Protein AF-A0A0U2Z3X2-F1 (afdb_monomer)

Mean predicted aligned error: 4.8 Å

Foldseek 3Di:
DDKDKWKWKWKDAPNDIDIDTDPDLVVLVVLLVVLCVVQVVFWDPDDDPPDPSNQKMKIKIKIWIQDPVRDIDIDMDITIGTPVCVVVSVVVSVVVSVVD

Structure (mmCIF, N/CA/C/O backbone):
data_AF-A0A0U2Z3X2-F1
#
_entry.id   AF-A0A0U2Z3X2-F1
#
loop_
_atom_site.group_PDB
_atom_site.id
_atom_site.type_symbol
_atom_site.label_atom_id
_atom_site.label_alt_id
_atom_site.label_comp_id
_atom_site.label_asym_id
_atom_site.label_entity_id
_atom_site.label_seq_id
_atom_site.pdbx_PDB_ins_code
_atom_site.Cartn_x
_atom_site.Cartn_y
_atom_site.Cartn_z
_atom_site.occupancy
_atom_site.B_iso_or_equiv
_atom_site.auth_seq_id
_atom_site.auth_comp_id
_atom_site.auth_asym_id
_atom_site.auth_atom_id
_atom_site.pdbx_PDB_model_num
ATOM 1 N N . MET A 1 1 ? -3.340 5.635 29.343 1.00 56.41 1 MET A N 1
ATOM 2 C CA . MET A 1 1 ? -3.380 6.186 27.968 1.00 56.41 1 MET A CA 1
ATOM 3 C C . MET A 1 1 ? -4.129 5.150 27.154 1.00 56.41 1 MET A C 1
ATOM 5 O O . MET A 1 1 ? -3.922 3.990 27.444 1.00 56.41 1 MET A O 1
ATOM 9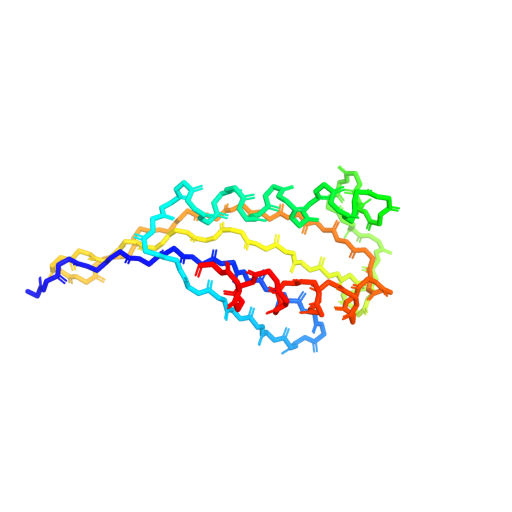 N N . ALA A 1 2 ? -5.062 5.505 26.270 1.00 62.56 2 ALA A N 1
ATOM 10 C CA . ALA A 1 2 ? -5.795 4.468 25.535 1.00 62.56 2 ALA A CA 1
ATOM 11 C C . ALA A 1 2 ? -4.857 3.757 24.546 1.00 62.56 2 ALA A C 1
ATOM 13 O O . ALA A 1 2 ? -4.077 4.441 23.881 1.00 62.56 2 ALA A O 1
ATOM 14 N N . GLU A 1 3 ? -4.963 2.431 24.440 1.00 75.94 3 GLU A N 1
ATOM 15 C CA . GLU A 1 3 ? -4.305 1.656 23.385 1.00 75.94 3 GLU A CA 1
ATOM 16 C C . GLU A 1 3 ? -4.687 2.232 22.015 1.00 75.94 3 GLU A C 1
ATOM 18 O O . GLU A 1 3 ? -5.868 2.470 21.728 1.00 75.94 3 GLU A O 1
ATOM 23 N N . LYS A 1 4 ? -3.688 2.487 21.166 1.00 83.94 4 LYS A N 1
ATOM 24 C CA . LYS A 1 4 ? -3.909 2.989 19.806 1.00 83.94 4 LYS A CA 1
ATOM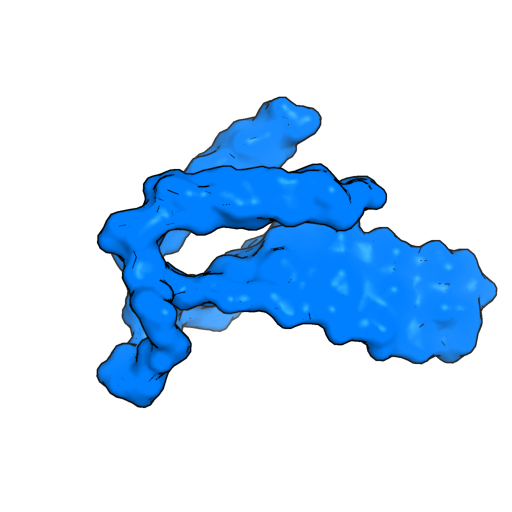 25 C C . LYS A 1 4 ? -3.448 1.944 18.808 1.00 83.94 4 LYS A C 1
ATOM 27 O O . LYS A 1 4 ? -2.284 1.555 18.804 1.00 83.94 4 LYS A O 1
ATOM 32 N N . GLN A 1 5 ? -4.349 1.554 17.915 1.00 88.44 5 GLN A N 1
ATOM 33 C CA . GLN A 1 5 ? -4.024 0.703 16.780 1.00 88.44 5 GLN A CA 1
ATOM 34 C C . GLN A 1 5 ? -4.220 1.476 15.478 1.00 88.44 5 GLN A C 1
ATOM 36 O O . GLN A 1 5 ? -5.255 2.109 15.277 1.00 88.44 5 GLN A O 1
ATOM 41 N N . VAL A 1 6 ? -3.202 1.460 14.620 1.00 91.88 6 VAL A N 1
ATOM 42 C CA . VAL A 1 6 ? -3.205 2.126 13.315 1.00 91.88 6 VAL A CA 1
ATOM 43 C C . VAL A 1 6 ? -2.858 1.102 12.249 1.00 91.88 6 VAL A C 1
ATOM 45 O O . VAL A 1 6 ? -1.820 0.446 12.323 1.00 91.88 6 VAL A O 1
ATOM 48 N N . TYR A 1 7 ? -3.719 0.992 11.244 1.00 95.44 7 TYR A N 1
ATOM 49 C CA . TYR A 1 7 ? -3.458 0.214 10.042 1.00 95.44 7 TYR A CA 1
ATOM 50 C C . TYR A 1 7 ? -3.312 1.178 8.879 1.00 95.44 7 TYR A C 1
ATOM 52 O O . TYR A 1 7 ? -4.222 1.965 8.628 1.00 95.44 7 TYR A O 1
ATOM 60 N N . SER A 1 8 ? -2.200 1.128 8.159 1.00 96.25 8 SER A N 1
ATOM 61 C CA . SER A 1 8 ? -1.962 2.018 7.027 1.00 96.25 8 SER A CA 1
ATOM 62 C C . SER A 1 8 ? -1.449 1.281 5.799 1.00 96.25 8 SER A C 1
ATOM 64 O O . SER A 1 8 ? -0.824 0.218 5.875 1.00 96.25 8 SER A O 1
ATOM 66 N N . ILE A 1 9 ? -1.754 1.870 4.648 1.00 96.88 9 ILE A N 1
ATOM 67 C CA . ILE A 1 9 ? -1.024 1.652 3.403 1.00 96.88 9 ILE A CA 1
ATOM 68 C C . ILE A 1 9 ? -0.136 2.861 3.194 1.00 96.88 9 ILE A C 1
ATOM 70 O O . ILE A 1 9 ? -0.583 3.989 3.396 1.00 96.88 9 ILE A O 1
ATOM 74 N N . GLU A 1 10 ? 1.100 2.624 2.788 1.00 96.31 10 GLU A N 1
ATOM 75 C CA . GLU A 1 10 ? 2.103 3.663 2.615 1.00 96.31 10 GLU A CA 1
ATOM 76 C C . GLU A 1 10 ? 2.769 3.495 1.257 1.00 96.31 10 GLU A C 1
ATOM 78 O O . GLU A 1 10 ? 3.044 2.377 0.820 1.00 96.31 10 GLU A O 1
ATOM 83 N N . VAL A 1 11 ? 3.005 4.614 0.584 1.00 95.12 11 VAL A N 1
ATOM 84 C CA . VAL A 1 11 ? 3.739 4.665 -0.674 1.00 95.12 11 VAL A CA 1
ATOM 85 C C . VAL A 1 11 ? 4.950 5.566 -0.483 1.00 95.12 11 VAL A C 1
ATOM 87 O O . VAL A 1 11 ? 4.796 6.750 -0.179 1.00 95.12 11 VAL A O 1
ATOM 90 N N . LEU A 1 12 ? 6.145 5.011 -0.688 1.00 92.38 12 LEU A N 1
ATOM 91 C CA . LEU A 1 12 ? 7.416 5.725 -0.591 1.00 92.38 12 LEU A CA 1
ATOM 92 C C . LEU A 1 12 ? 8.130 5.720 -1.946 1.00 92.38 12 LEU A C 1
ATOM 94 O O . LEU A 1 12 ? 8.329 4.674 -2.560 1.00 92.38 12 LEU A O 1
ATOM 98 N N . CYS A 1 13 ? 8.525 6.902 -2.414 1.00 88.38 13 CYS A N 1
ATOM 99 C CA . CYS A 1 13 ? 9.251 7.068 -3.672 1.00 88.38 13 CYS A CA 1
ATOM 100 C C . CYS A 1 13 ? 10.009 8.398 -3.697 1.00 88.38 13 CYS A C 1
ATOM 102 O O . CYS A 1 13 ? 9.396 9.456 -3.546 1.00 88.38 13 CYS A O 1
ATOM 104 N N . ARG A 1 14 ? 11.322 8.394 -3.977 1.00 85.50 14 ARG A N 1
ATOM 105 C CA . ARG A 1 14 ? 12.143 9.624 -4.109 1.00 85.50 14 ARG A CA 1
ATOM 106 C C . ARG A 1 14 ? 11.977 10.608 -2.933 1.00 85.50 14 ARG A C 1
ATOM 108 O O . ARG A 1 14 ? 11.892 11.819 -3.137 1.00 85.50 14 ARG A O 1
ATOM 115 N N . GLY A 1 15 ? 11.846 10.095 -1.708 1.00 81.62 15 GLY A N 1
ATOM 116 C CA . GLY A 1 15 ? 11.589 10.902 -0.506 1.00 81.62 15 GLY A CA 1
ATOM 117 C C . GLY A 1 15 ? 10.176 11.497 -0.403 1.00 81.62 15 GLY A C 1
ATOM 118 O O . GLY A 1 15 ? 9.886 12.194 0.566 1.00 81.62 15 GLY A O 1
ATOM 119 N N . LYS A 1 16 ? 9.287 11.230 -1.368 1.00 85.50 16 LYS A N 1
ATOM 120 C CA . LYS A 1 16 ? 7.848 11.471 -1.230 1.00 85.50 16 LYS A CA 1
ATOM 121 C C . LYS A 1 16 ? 7.218 10.301 -0.497 1.00 85.50 16 LYS A C 1
ATOM 123 O O . LYS A 1 16 ? 7.500 9.149 -0.821 1.00 85.50 16 LYS A O 1
ATOM 128 N N . TYR A 1 17 ? 6.354 10.632 0.446 1.00 90.75 17 TYR A N 1
ATOM 129 C CA . TYR A 1 17 ? 5.637 9.689 1.281 1.00 90.75 17 TYR A CA 1
ATOM 130 C C . TYR A 1 17 ? 4.159 10.061 1.271 1.00 90.75 17 TYR A C 1
ATOM 132 O O . TYR A 1 17 ? 3.816 11.217 1.515 1.00 90.75 17 TYR A O 1
ATOM 140 N N . GLU A 1 18 ? 3.309 9.083 0.989 1.00 94.38 18 GLU A N 1
ATOM 141 C CA . GLU A 1 18 ? 1.856 9.199 1.075 1.00 94.38 18 GLU A CA 1
ATOM 142 C C . GLU A 1 18 ? 1.326 8.034 1.911 1.00 94.38 18 GLU A C 1
ATOM 144 O O . GLU A 1 18 ? 1.824 6.911 1.790 1.00 94.38 18 GLU A O 1
ATOM 149 N N . SER A 1 19 ? 0.318 8.285 2.747 1.00 95.25 19 SER A N 1
ATOM 150 C CA . SER A 1 19 ? -0.280 7.251 3.589 1.00 95.25 19 SER A CA 1
ATOM 151 C C . SER A 1 19 ? -1.799 7.351 3.664 1.00 95.25 19 SER A C 1
ATOM 153 O O . SER A 1 19 ? -2.392 8.427 3.579 1.00 95.25 19 SER A O 1
ATOM 155 N N . TRP A 1 20 ? -2.431 6.191 3.829 1.00 96.69 20 TRP A N 1
ATOM 156 C CA . TRP A 1 20 ? -3.876 6.042 3.973 1.00 96.69 20 TRP A CA 1
ATOM 157 C C . TRP A 1 20 ? -4.165 5.125 5.153 1.00 96.69 20 TRP A C 1
ATOM 159 O O . TRP A 1 20 ? -3.635 4.016 5.207 1.00 96.69 20 TRP A O 1
ATOM 169 N N . GLU A 1 21 ? -4.999 5.580 6.085 1.00 95.81 21 GLU A N 1
ATOM 170 C CA . GLU A 1 21 ? -5.329 4.848 7.309 1.00 95.81 21 GLU A CA 1
ATOM 171 C C . GLU A 1 21 ? -6.609 4.014 7.154 1.00 95.81 21 GLU A C 1
ATOM 173 O O . GLU A 1 21 ? -7.534 4.341 6.414 1.00 95.81 21 GLU A O 1
ATOM 178 N N . PHE A 1 22 ? -6.679 2.902 7.871 1.00 94.50 22 PHE A N 1
ATOM 179 C CA . PHE A 1 22 ? -7.776 1.948 7.835 1.00 94.50 22 PHE A CA 1
ATOM 180 C C . PHE A 1 22 ? -8.202 1.622 9.265 1.00 94.50 22 PHE A C 1
ATOM 182 O O . PHE A 1 22 ? -7.369 1.483 10.156 1.00 94.50 22 PHE A O 1
ATOM 189 N N . GLU A 1 23 ? -9.507 1.445 9.477 1.00 92.00 23 GLU A N 1
ATOM 190 C CA . GLU A 1 23 ? -10.051 1.073 10.790 1.00 92.00 23 GLU A CA 1
ATOM 191 C C . GLU A 1 23 ? -9.748 -0.385 11.164 1.00 92.00 23 GLU A C 1
ATOM 193 O O . GLU A 1 23 ? -9.699 -0.727 12.343 1.00 92.00 23 GLU A O 1
ATOM 198 N N . LYS A 1 24 ? -9.567 -1.259 10.164 1.00 92.50 24 LYS A N 1
ATOM 199 C CA . LYS A 1 24 ? -9.372 -2.702 10.345 1.00 92.50 24 LYS A CA 1
ATOM 200 C C . LYS A 1 24 ? -8.211 -3.222 9.511 1.00 92.50 24 LYS A C 1
ATOM 202 O O . LYS A 1 24 ? -8.065 -2.850 8.344 1.00 92.50 24 LYS A O 1
ATOM 207 N N . GLU A 1 25 ? -7.481 -4.176 10.080 1.00 93.69 25 GLU A N 1
ATOM 208 C CA . GLU A 1 25 ? -6.382 -4.875 9.410 1.00 93.69 25 GLU A CA 1
ATOM 209 C C . GLU A 1 25 ? -6.829 -5.556 8.112 1.00 93.69 25 GLU A C 1
ATOM 211 O O . GLU A 1 25 ? -6.223 -5.346 7.067 1.00 93.69 25 GLU A O 1
ATOM 216 N N . ASP A 1 26 ? -7.954 -6.276 8.144 1.00 94.44 26 ASP A N 1
ATOM 217 C CA . ASP A 1 26 ? -8.496 -6.974 6.972 1.00 94.44 26 ASP A CA 1
ATOM 218 C C . ASP A 1 26 ? -8.843 -6.024 5.815 1.00 94.44 26 ASP A C 1
ATOM 220 O O . ASP A 1 26 ? -8.745 -6.392 4.643 1.00 94.44 26 ASP A O 1
ATOM 224 N N . GLU A 1 27 ? -9.285 -4.801 6.121 1.00 94.81 27 GLU A N 1
ATOM 225 C CA . GLU A 1 27 ? -9.591 -3.798 5.098 1.00 94.81 27 GLU A CA 1
ATOM 226 C C . GLU A 1 27 ? -8.308 -3.259 4.469 1.00 94.81 27 GLU A C 1
ATOM 228 O O . GLU A 1 27 ? -8.231 -3.162 3.243 1.00 94.81 27 GLU A O 1
ATOM 233 N N . ARG A 1 28 ? -7.296 -2.970 5.298 1.00 96.00 28 ARG A N 1
ATOM 234 C CA . ARG A 1 28 ? -5.944 -2.597 4.863 1.00 96.00 28 ARG A CA 1
ATOM 235 C C . ARG A 1 28 ? -5.352 -3.690 3.983 1.00 96.00 28 ARG A C 1
ATOM 237 O O . ARG A 1 28 ? -4.874 -3.400 2.893 1.00 96.00 28 ARG A O 1
ATOM 244 N N . ASP A 1 29 ? -5.438 -4.946 4.407 1.00 96.19 29 ASP A N 1
ATOM 245 C CA . ASP A 1 29 ? -4.878 -6.087 3.685 1.00 96.19 29 ASP A CA 1
ATOM 246 C C . ASP A 1 29 ? -5.565 -6.325 2.346 1.00 96.19 29 ASP A C 1
ATOM 248 O O . ASP A 1 29 ? -4.893 -6.456 1.327 1.00 96.19 29 ASP A O 1
ATOM 252 N N . ARG A 1 30 ? -6.901 -6.311 2.296 1.00 96.12 30 ARG A N 1
ATOM 253 C CA . ARG A 1 30 ? -7.625 -6.430 1.019 1.00 96.12 30 ARG A CA 1
ATOM 254 C C . ARG A 1 30 ? -7.289 -5.288 0.069 1.00 96.12 30 ARG A C 1
ATOM 256 O O . ARG A 1 30 ? -7.197 -5.506 -1.140 1.00 96.12 30 ARG A O 1
ATOM 263 N N . PHE A 1 31 ? -7.117 -4.083 0.604 1.00 96.44 31 PHE A N 1
ATOM 264 C CA . PHE A 1 31 ? -6.721 -2.928 -0.185 1.00 96.44 31 PHE A CA 1
ATOM 265 C C . PHE A 1 31 ? -5.295 -3.086 -0.724 1.00 96.44 31 PHE A C 1
ATOM 267 O O . PHE A 1 31 ? -5.083 -2.912 -1.921 1.00 96.44 31 PHE A O 1
ATOM 274 N N . TYR A 1 32 ? -4.347 -3.496 0.121 1.00 96.81 32 TYR A N 1
ATOM 275 C CA . TYR A 1 32 ? -2.970 -3.801 -0.267 1.00 96.81 32 TYR A CA 1
ATOM 276 C C . TYR A 1 32 ? -2.910 -4.814 -1.413 1.00 96.81 32 TYR A C 1
ATOM 278 O O . TYR A 1 32 ? -2.340 -4.532 -2.465 1.00 96.81 32 TYR A O 1
ATOM 286 N N . GLU A 1 33 ? -3.579 -5.960 -1.251 1.00 96.69 33 GLU A N 1
ATOM 287 C CA . GLU A 1 33 ? -3.610 -7.022 -2.263 1.00 96.69 33 GLU A CA 1
ATOM 288 C C . GLU A 1 33 ? -4.276 -6.558 -3.566 1.00 96.69 33 GLU A C 1
ATOM 290 O O . GLU A 1 33 ? -3.869 -6.955 -4.658 1.00 96.69 33 GLU A O 1
ATOM 295 N N . SER A 1 34 ? -5.287 -5.688 -3.478 1.00 96.50 34 SER A N 1
ATOM 296 C CA . SER A 1 34 ? -5.929 -5.074 -4.645 1.00 96.50 34 SER A CA 1
ATOM 297 C C . SER A 1 34 ? -4.957 -4.193 -5.434 1.00 96.50 34 SER A C 1
ATOM 299 O O . SER A 1 34 ? -4.892 -4.306 -6.660 1.00 96.50 34 SER A O 1
ATOM 301 N N . VAL A 1 35 ? -4.174 -3.351 -4.749 1.00 96.31 35 VAL A N 1
ATOM 302 C CA . VAL A 1 35 ? -3.140 -2.521 -5.386 1.00 96.31 35 VAL A CA 1
ATOM 303 C C . VAL A 1 35 ? -2.057 -3.416 -5.986 1.00 96.31 35 VAL A C 1
ATOM 305 O O . VAL A 1 35 ? -1.786 -3.315 -7.181 1.00 96.3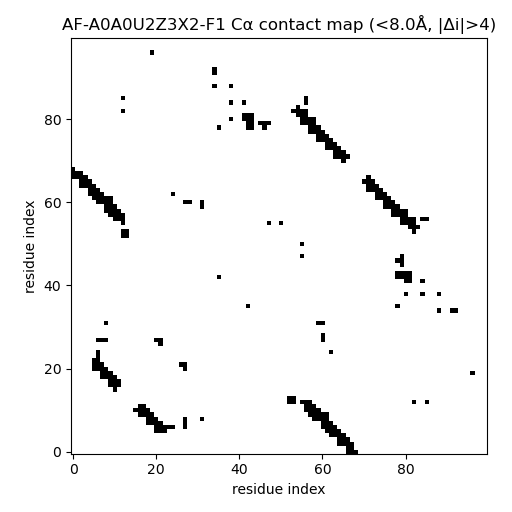1 35 VAL A O 1
ATOM 308 N N . LYS A 1 36 ? -1.516 -4.365 -5.215 1.00 95.31 36 LYS A N 1
ATOM 309 C CA . LYS A 1 36 ? -0.496 -5.311 -5.689 1.00 95.31 36 LYS A CA 1
ATOM 310 C C . LYS A 1 36 ? -0.940 -6.051 -6.948 1.00 95.31 36 LYS A C 1
ATOM 312 O O . LYS A 1 36 ? -0.230 -6.065 -7.946 1.00 95.31 36 LYS A O 1
ATOM 317 N N . LYS A 1 37 ? -2.152 -6.610 -6.940 1.00 96.06 37 LYS A N 1
ATOM 318 C CA . LYS A 1 37 ? -2.713 -7.326 -8.092 1.00 96.06 37 LYS A CA 1
ATOM 319 C C . LYS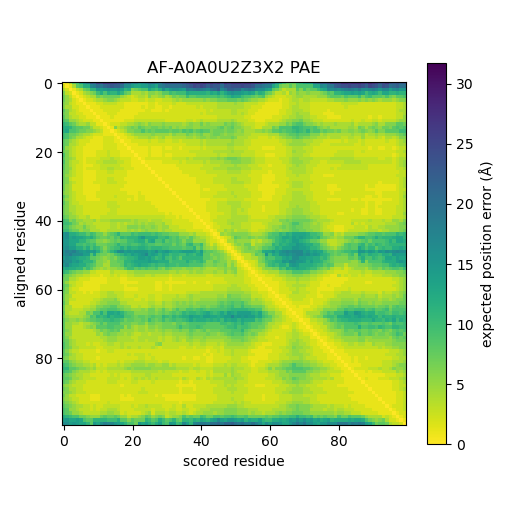 A 1 37 ? -2.905 -6.418 -9.306 1.00 96.06 37 LYS A C 1
ATOM 321 O O . LYS A 1 37 ? -2.736 -6.874 -10.433 1.00 96.06 37 LYS A O 1
ATOM 326 N N . LYS A 1 38 ? -3.285 -5.154 -9.097 1.00 96.31 38 LYS A N 1
ATOM 327 C CA . LYS A 1 38 ? -3.490 -4.185 -10.180 1.00 96.31 38 LYS A CA 1
ATOM 328 C C . LYS A 1 38 ? -2.181 -3.811 -10.883 1.00 96.31 38 LYS A C 1
ATOM 330 O O . LYS A 1 38 ? -2.219 -3.571 -12.087 1.00 96.31 38 LYS A O 1
ATOM 335 N N . PHE A 1 39 ? -1.071 -3.782 -10.148 1.00 95.75 39 PHE A N 1
ATOM 336 C CA . PHE A 1 39 ? 0.253 -3.378 -10.633 1.00 95.75 39 PHE A CA 1
ATOM 337 C C . PHE A 1 39 ? 1.250 -4.543 -10.708 1.00 95.75 39 PHE A C 1
ATOM 339 O O . PHE A 1 39 ? 2.454 -4.315 -10.728 1.00 95.75 39 PHE A O 1
ATOM 346 N N . ALA A 1 40 ? 0.764 -5.787 -10.771 1.00 93.81 40 ALA A N 1
ATOM 347 C CA . ALA A 1 40 ? 1.611 -6.981 -10.779 1.00 93.81 40 ALA A CA 1
ATOM 348 C C . ALA A 1 40 ? 2.614 -6.994 -11.947 1.00 93.81 40 ALA A C 1
ATOM 350 O O . ALA A 1 40 ? 3.750 -7.408 -11.761 1.00 93.81 40 ALA A O 1
ATOM 351 N N . ASP A 1 41 ? 2.227 -6.460 -13.111 1.00 93.62 41 ASP A N 1
ATOM 352 C CA . ASP A 1 41 ? 3.097 -6.354 -14.294 1.00 93.62 41 ASP A CA 1
ATOM 353 C C . ASP A 1 41 ? 4.250 -5.344 -14.120 1.00 93.62 41 ASP A C 1
ATOM 355 O O . ASP A 1 41 ? 5.141 -5.263 -14.961 1.00 93.62 41 ASP A O 1
ATOM 359 N N . HIS A 1 42 ? 4.226 -4.560 -13.039 1.00 91.00 42 HIS A N 1
ATOM 360 C CA . HIS A 1 42 ? 5.238 -3.567 -12.690 1.00 91.00 42 HIS A CA 1
ATOM 361 C C . HIS A 1 42 ? 5.953 -3.886 -11.368 1.00 91.00 42 HIS A C 1
ATOM 363 O O . HIS A 1 42 ? 6.723 -3.054 -10.880 1.00 91.00 42 HIS A O 1
ATOM 369 N N . ALA A 1 43 ? 5.663 -5.036 -10.757 1.00 92.62 43 ALA A N 1
ATOM 370 C CA . ALA A 1 43 ? 6.292 -5.463 -9.518 1.00 92.62 43 ALA A CA 1
ATOM 371 C C . ALA A 1 43 ? 7.679 -6.050 -9.801 1.00 92.62 43 ALA A C 1
ATOM 373 O O . ALA A 1 43 ? 7.861 -6.792 -10.767 1.00 92.62 43 ALA A O 1
ATOM 374 N N . PHE A 1 44 ? 8.643 -5.756 -8.935 1.00 88.94 44 PHE A N 1
ATOM 375 C CA . PHE A 1 44 ? 9.887 -6.514 -8.900 1.00 88.94 44 PHE A CA 1
ATOM 376 C C . PHE A 1 44 ? 9.631 -7.866 -8.221 1.00 88.94 44 PHE A C 1
ATOM 378 O O . PHE A 1 44 ? 8.891 -7.941 -7.238 1.00 88.94 44 PHE A O 1
ATOM 385 N N . GLU A 1 45 ? 10.232 -8.939 -8.739 1.00 83.00 45 GLU A N 1
ATOM 386 C CA . GLU A 1 45 ? 10.100 -10.280 -8.145 1.00 83.00 45 GLU A CA 1
ATOM 387 C C . GLU A 1 45 ? 10.825 -10.391 -6.793 1.00 83.00 45 GLU A C 1
ATOM 389 O O . GLU A 1 45 ? 10.410 -11.160 -5.927 1.00 83.00 45 GLU A O 1
ATOM 394 N N . GLU A 1 46 ? 11.879 -9.595 -6.604 1.00 81.38 46 GLU A N 1
ATOM 395 C CA . GLU A 1 46 ? 12.699 -9.522 -5.395 1.00 81.38 46 GLU A CA 1
ATOM 396 C C . GLU A 1 46 ? 13.031 -8.058 -5.069 1.00 81.38 46 GLU A C 1
ATOM 398 O O . GLU A 1 46 ? 12.766 -7.153 -5.864 1.00 81.38 46 GLU A O 1
ATOM 403 N N . GLU A 1 47 ? 13.607 -7.809 -3.891 1.00 83.00 47 GLU A N 1
ATOM 404 C CA . GLU A 1 47 ? 14.116 -6.480 -3.548 1.00 83.00 47 GLU A CA 1
ATOM 405 C C . GLU A 1 47 ? 15.198 -6.047 -4.550 1.00 83.00 47 GLU A C 1
ATOM 407 O O . GLU A 1 47 ? 16.197 -6.754 -4.711 1.00 83.00 47 GLU A O 1
ATOM 412 N N . PRO A 1 48 ? 15.021 -4.911 -5.244 1.00 80.12 48 PRO A N 1
ATOM 413 C CA . PRO A 1 48 ? 15.976 -4.476 -6.249 1.00 80.12 48 PRO A CA 1
ATOM 414 C C . PRO A 1 48 ? 17.264 -3.974 -5.582 1.00 80.12 48 PRO A C 1
ATOM 416 O O . PRO A 1 48 ? 17.271 -2.930 -4.938 1.00 80.12 48 PRO A O 1
ATOM 419 N N . THR A 1 49 ? 18.372 -4.699 -5.761 1.00 80.19 49 THR A N 1
ATOM 420 C CA . THR A 1 49 ? 19.687 -4.340 -5.190 1.00 80.19 49 THR A CA 1
ATOM 421 C C . THR A 1 49 ? 20.545 -3.460 -6.101 1.00 80.19 49 THR A C 1
ATOM 423 O O . THR A 1 49 ? 21.459 -2.797 -5.619 1.00 80.19 49 THR A O 1
ATOM 426 N N . ASP A 1 50 ? 20.263 -3.461 -7.408 1.00 77.56 50 ASP A N 1
ATOM 427 C CA . ASP A 1 50 ? 21.061 -2.793 -8.452 1.00 77.56 50 ASP A CA 1
ATOM 428 C C . ASP A 1 50 ? 20.289 -1.679 -9.189 1.00 77.56 50 ASP A C 1
ATOM 430 O O . ASP A 1 50 ? 20.693 -1.237 -10.266 1.00 77.56 50 ASP A O 1
ATOM 434 N N . VAL A 1 51 ? 19.159 -1.234 -8.636 1.00 74.94 51 VAL A N 1
ATOM 435 C CA . VAL A 1 51 ? 18.331 -0.156 -9.196 1.00 74.94 51 VAL A CA 1
ATOM 436 C C . VAL A 1 51 ? 18.487 1.075 -8.312 1.00 74.94 51 VAL A C 1
ATOM 438 O O . VAL A 1 51 ? 18.508 0.953 -7.090 1.00 74.94 51 VAL A O 1
ATOM 441 N N . GLU A 1 52 ? 18.611 2.265 -8.903 1.00 75.69 52 GLU A N 1
ATOM 442 C CA . GLU A 1 52 ? 18.684 3.482 -8.096 1.00 75.69 52 GLU A CA 1
ATOM 443 C C . GLU A 1 52 ? 17.391 3.660 -7.286 1.00 75.69 52 GLU A C 1
ATOM 445 O O . GLU A 1 52 ? 16.296 3.479 -7.814 1.00 75.69 52 GLU A O 1
ATOM 450 N N . ASP A 1 53 ? 17.491 4.138 -6.040 1.00 73.38 53 ASP A N 1
ATOM 451 C CA . ASP A 1 53 ? 16.329 4.476 -5.195 1.00 73.38 53 ASP A CA 1
ATOM 452 C C . ASP A 1 53 ? 15.346 5.446 -5.881 1.00 73.38 53 ASP A C 1
ATOM 454 O O . ASP A 1 53 ? 14.183 5.584 -5.491 1.00 73.38 53 ASP A O 1
ATOM 458 N N . THR A 1 54 ? 15.812 6.164 -6.909 1.00 77.38 54 THR A N 1
ATOM 459 C CA . THR A 1 54 ? 14.966 7.046 -7.710 1.00 77.38 54 THR A CA 1
ATOM 460 C C . THR A 1 54 ? 14.095 6.303 -8.725 1.00 77.38 54 THR A C 1
ATOM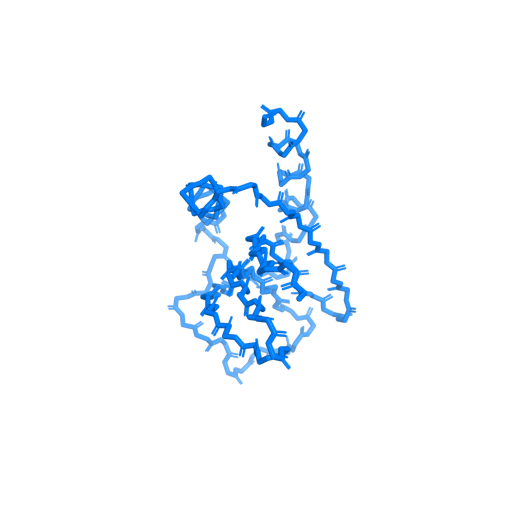 462 O O . THR A 1 54 ? 13.126 6.871 -9.222 1.00 77.38 54 THR A O 1
ATOM 465 N N . GLU A 1 55 ? 14.376 5.047 -9.030 1.00 84.44 55 GLU A N 1
ATOM 466 C CA . GLU A 1 55 ? 13.670 4.254 -10.040 1.00 84.44 55 GLU A CA 1
ATOM 467 C C . GLU A 1 55 ? 12.739 3.198 -9.427 1.00 84.44 55 GLU A C 1
ATOM 469 O O . GLU A 1 55 ? 12.032 2.491 -10.152 1.00 84.44 55 GLU A O 1
ATOM 474 N N . ILE A 1 56 ? 12.664 3.151 -8.095 1.00 89.44 56 ILE A N 1
ATOM 475 C CA . ILE A 1 56 ? 11.822 2.220 -7.346 1.00 89.44 56 ILE A CA 1
ATOM 476 C C . ILE A 1 56 ? 10.724 2.942 -6.564 1.00 89.44 56 ILE A C 1
ATOM 478 O O . ILE A 1 56 ? 10.826 4.107 -6.170 1.00 89.44 56 ILE A O 1
ATOM 482 N N . LEU A 1 57 ? 9.646 2.205 -6.349 1.00 93.12 57 LEU A N 1
ATOM 483 C CA . LEU A 1 57 ? 8.464 2.586 -5.602 1.00 93.12 57 LEU A CA 1
ATOM 484 C C . LEU A 1 57 ? 8.209 1.502 -4.558 1.00 93.12 57 LEU A C 1
ATOM 486 O O . LEU A 1 57 ? 8.044 0.337 -4.914 1.00 93.12 57 LEU A O 1
ATOM 490 N N . GLN A 1 58 ? 8.156 1.875 -3.284 1.00 94.75 58 GLN A N 1
ATOM 491 C CA . GLN A 1 58 ? 7.788 0.956 -2.213 1.00 94.75 58 GLN A CA 1
ATOM 492 C C . GLN A 1 58 ? 6.307 1.125 -1.887 1.00 94.75 58 GLN A C 1
ATOM 494 O O . GLN A 1 58 ? 5.855 2.241 -1.618 1.00 94.75 58 GLN A O 1
ATOM 499 N N . LEU A 1 59 ? 5.565 0.021 -1.880 1.00 96.50 59 LEU A N 1
ATOM 500 C CA . LEU A 1 59 ? 4.209 -0.045 -1.346 1.00 96.50 59 LEU A CA 1
ATOM 501 C C . LEU A 1 59 ? 4.227 -0.908 -0.088 1.00 96.50 59 LEU A C 1
ATOM 503 O O . LEU A 1 59 ? 4.534 -2.101 -0.152 1.00 96.50 59 LEU A O 1
ATOM 507 N N . SER A 1 60 ? 3.823 -0.330 1.036 1.00 96.31 60 SER A N 1
ATOM 508 C CA . SER A 1 60 ? 3.868 -0.981 2.341 1.00 96.31 60 SER A CA 1
ATOM 509 C C . SER A 1 60 ? 2.479 -1.104 2.956 1.00 96.31 60 SER A C 1
ATOM 511 O O . SER A 1 60 ? 1.645 -0.209 2.841 1.00 96.31 60 SER A O 1
ATOM 513 N N . ALA A 1 61 ? 2.246 -2.216 3.643 1.00 97.06 61 ALA A N 1
ATOM 514 C CA . ALA A 1 61 ? 1.137 -2.426 4.558 1.00 97.06 61 ALA A CA 1
ATOM 515 C C . ALA A 1 61 ? 1.699 -2.446 5.981 1.00 97.06 61 A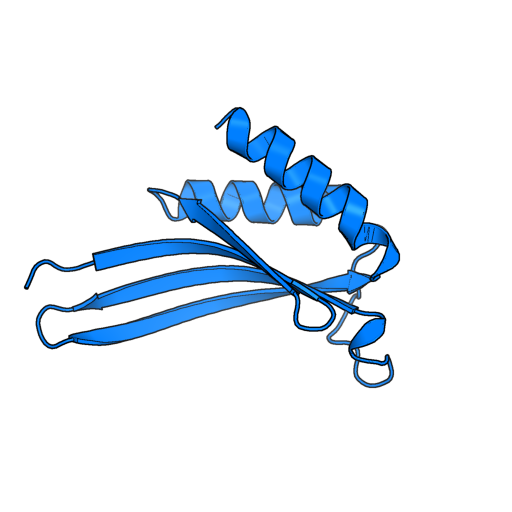LA A C 1
ATOM 517 O O . ALA A 1 61 ? 2.466 -3.341 6.340 1.00 97.06 61 ALA A O 1
ATOM 518 N N . ASN A 1 62 ? 1.319 -1.449 6.778 1.00 95.06 62 ASN A N 1
ATOM 519 C CA . ASN A 1 62 ? 1.846 -1.205 8.115 1.00 95.06 62 ASN A CA 1
ATOM 520 C C . ASN A 1 62 ? 0.746 -1.373 9.178 1.00 95.06 62 ASN A C 1
ATOM 522 O O . ASN A 1 62 ? -0.388 -0.932 8.986 1.00 95.06 62 ASN A O 1
ATOM 526 N N . SER A 1 63 ? 1.065 -2.077 10.260 1.00 93.88 63 SER A N 1
ATOM 527 C CA . SER A 1 63 ? 0.229 -2.264 11.447 1.00 93.88 63 SER A CA 1
ATOM 528 C C . SER A 1 63 ? 1.039 -1.782 12.647 1.00 93.88 63 SER A C 1
ATOM 530 O O . SER A 1 63 ? 2.069 -2.372 12.968 1.00 93.88 63 SER A O 1
ATOM 532 N N . MET A 1 64 ? 0.584 -0.719 13.302 1.00 92.56 64 MET A N 1
ATOM 533 C CA . MET A 1 64 ? 1.231 -0.141 14.477 1.00 92.56 64 MET A CA 1
ATOM 534 C C . MET A 1 64 ? 0.300 -0.256 15.680 1.00 92.56 64 MET A C 1
ATOM 536 O O . MET A 1 64 ? -0.859 0.159 15.616 1.00 92.56 64 MET A O 1
ATOM 540 N N . HIS A 1 65 ? 0.809 -0.809 16.773 1.00 90.94 65 HIS A N 1
ATOM 541 C CA . HIS A 1 65 ? 0.135 -0.874 18.061 1.00 90.94 65 HIS A CA 1
ATOM 542 C C . HIS A 1 65 ? 0.957 -0.099 19.087 1.00 90.94 65 HIS A C 1
ATOM 544 O O . HIS A 1 65 ? 2.160 -0.316 19.203 1.00 90.94 65 HIS A O 1
ATOM 550 N N . ILE A 1 66 ? 0.307 0.827 19.787 1.00 89.06 66 ILE A N 1
ATOM 551 C CA . ILE A 1 66 ? 0.902 1.608 20.869 1.00 89.06 66 ILE A CA 1
ATOM 552 C C . ILE A 1 66 ? 0.148 1.255 22.143 1.00 89.06 66 ILE A C 1
ATOM 554 O O . ILE A 1 66 ? -1.069 1.472 22.209 1.00 89.06 66 ILE A O 1
ATOM 558 N N . ASP A 1 67 ? 0.864 0.708 23.119 1.00 88.00 67 ASP A N 1
ATOM 559 C CA . ASP A 1 67 ? 0.288 0.308 24.400 1.00 88.00 67 ASP A CA 1
ATOM 560 C C . ASP A 1 67 ? 0.136 1.494 25.375 1.00 88.00 67 ASP A C 1
ATOM 562 O O . ASP A 1 67 ? 0.403 2.658 25.050 1.00 88.00 67 ASP A O 1
ATOM 566 N N . GLU A 1 68 ? -0.342 1.218 26.591 1.00 87.25 68 GLU A N 1
ATOM 567 C CA . GLU A 1 68 ? -0.568 2.259 27.597 1.00 87.25 68 GLU A CA 1
ATOM 568 C C . GLU A 1 68 ? 0.727 2.867 28.169 1.00 87.25 68 GLU A C 1
ATOM 570 O O . GLU A 1 68 ? 0.680 3.983 28.705 1.00 87.25 68 GLU A O 1
ATOM 575 N N . GLU A 1 69 ? 1.852 2.152 28.060 1.00 86.88 69 GLU A N 1
ATOM 576 C CA . GLU A 1 69 ? 3.189 2.569 28.503 1.00 86.88 69 GLU A CA 1
ATOM 577 C C . GLU A 1 69 ? 3.928 3.371 27.414 1.00 86.88 69 GLU A C 1
ATOM 579 O O . GLU A 1 69 ? 4.901 4.074 27.701 1.00 86.88 69 GLU A O 1
ATOM 584 N N . GLY A 1 70 ? 3.402 3.356 26.186 1.00 82.50 70 GLY A N 1
ATOM 585 C CA . GLY A 1 70 ? 3.959 4.029 25.020 1.00 82.50 70 GLY A CA 1
ATOM 586 C C . GLY A 1 70 ? 4.944 3.166 24.233 1.00 82.50 70 GLY A C 1
ATOM 587 O O . GLY A 1 70 ? 5.638 3.707 23.367 1.00 82.50 70 GLY A O 1
ATOM 588 N N . GLU A 1 71 ? 5.020 1.860 24.508 1.00 88.00 71 GLU A N 1
ATOM 589 C CA . GLU A 1 71 ? 5.775 0.930 23.673 1.00 88.00 71 GLU A CA 1
ATOM 590 C C . GLU A 1 71 ? 5.071 0.745 22.325 1.00 88.00 71 GLU A C 1
ATOM 592 O O . GLU A 1 71 ? 3.842 0.748 22.226 1.00 88.00 71 GLU A O 1
ATOM 597 N N . VAL A 1 72 ? 5.871 0.620 21.264 1.00 87.56 72 VAL A N 1
ATOM 598 C CA . VAL A 1 72 ? 5.388 0.516 19.885 1.00 87.56 72 VAL A CA 1
ATOM 599 C C . VAL A 1 72 ? 5.724 -0.869 19.342 1.00 87.56 72 VAL A C 1
ATOM 601 O O . VAL A 1 72 ? 6.897 -1.179 19.139 1.00 87.56 72 VAL A O 1
ATOM 604 N N . ASP A 1 73 ? 4.700 -1.671 19.051 1.00 90.69 73 ASP A N 1
ATOM 605 C CA . ASP A 1 73 ? 4.825 -2.884 18.235 1.00 90.69 73 ASP A CA 1
ATOM 606 C C . ASP A 1 73 ? 4.447 -2.554 16.790 1.00 90.69 73 ASP A C 1
ATOM 608 O O . ASP A 1 73 ? 3.351 -2.056 16.511 1.00 90.69 73 ASP A O 1
ATOM 612 N N . GLN A 1 74 ? 5.364 -2.813 15.859 1.00 90.56 74 GLN A N 1
ATOM 613 C CA . GLN A 1 74 ? 5.173 -2.518 14.445 1.00 90.56 74 GLN A CA 1
ATOM 614 C C . GLN A 1 74 ? 5.363 -3.773 13.600 1.00 90.56 74 GLN A C 1
ATOM 616 O O . GLN A 1 74 ? 6.402 -4.432 13.645 1.00 90.56 74 GLN A O 1
ATOM 621 N N . LYS A 1 75 ? 4.373 -4.055 12.753 1.00 91.50 75 LYS A N 1
ATOM 622 C CA . LYS A 1 75 ? 4.436 -5.097 11.728 1.00 91.50 75 LYS A CA 1
ATOM 623 C C . LYS A 1 75 ? 4.254 -4.465 10.362 1.00 91.50 75 LYS A C 1
ATOM 625 O O . LYS A 1 75 ? 3.236 -3.831 10.098 1.00 91.50 75 LYS A O 1
ATOM 630 N N . MET A 1 76 ? 5.234 -4.665 9.490 1.00 92.50 76 MET A N 1
ATOM 631 C CA . MET A 1 76 ? 5.221 -4.129 8.136 1.00 92.50 76 MET A CA 1
ATOM 632 C C . MET A 1 76 ? 5.539 -5.227 7.129 1.00 92.50 76 MET A C 1
ATOM 634 O O . MET A 1 76 ? 6.438 -6.040 7.341 1.00 92.50 76 MET A O 1
ATOM 638 N N . ARG A 1 77 ? 4.814 -5.213 6.015 1.00 94.12 77 ARG A N 1
ATOM 639 C CA . ARG A 1 77 ? 5.189 -5.906 4.780 1.00 94.12 77 ARG A CA 1
ATOM 640 C C . ARG A 1 77 ? 5.238 -4.894 3.648 1.00 94.12 77 ARG A C 1
ATOM 642 O O . ARG A 1 77 ? 4.475 -3.929 3.671 1.00 94.12 77 ARG A O 1
ATOM 649 N N . TYR A 1 78 ? 6.122 -5.107 2.689 1.00 94.31 78 TYR A N 1
ATOM 650 C CA . TYR A 1 78 ? 6.282 -4.215 1.553 1.00 94.31 78 TYR A CA 1
ATOM 651 C C . TYR A 1 78 ? 6.588 -4.998 0.283 1.00 94.31 78 TYR A C 1
ATOM 653 O O . TYR A 1 78 ? 7.128 -6.100 0.332 1.00 94.31 78 TYR A O 1
ATOM 661 N N . ASP A 1 79 ? 6.219 -4.398 -0.840 1.00 95.19 79 ASP A N 1
ATOM 662 C CA . ASP A 1 79 ? 6.478 -4.883 -2.187 1.00 95.19 79 ASP A CA 1
ATOM 663 C C . ASP A 1 79 ? 7.072 -3.721 -2.996 1.00 95.19 79 ASP A C 1
ATOM 665 O O . ASP A 1 79 ? 6.738 -2.547 -2.773 1.00 95.19 79 ASP A O 1
ATOM 669 N N . TRP A 1 80 ? 7.957 -4.057 -3.929 1.00 94.94 80 TRP A N 1
ATOM 670 C CA . TRP A 1 80 ? 8.676 -3.097 -4.759 1.00 94.94 80 TRP A CA 1
ATOM 671 C C . TRP A 1 80 ? 8.077 -3.042 -6.160 1.00 94.94 80 TRP A C 1
ATOM 673 O O . TRP A 1 80 ? 7.755 -4.069 -6.755 1.00 94.94 80 TRP A O 1
ATOM 683 N N . PHE A 1 81 ? 7.974 -1.837 -6.710 1.00 94.62 81 PHE A N 1
ATOM 684 C CA . PHE A 1 81 ? 7.426 -1.580 -8.037 1.00 94.62 81 PHE A CA 1
ATOM 685 C C . PHE A 1 81 ? 8.308 -0.608 -8.813 1.00 94.62 81 PHE A C 1
ATOM 687 O O . PHE A 1 81 ? 9.004 0.222 -8.228 1.00 94.62 81 PHE A O 1
ATOM 694 N N . HIS A 1 82 ? 8.239 -0.662 -10.140 1.00 92.81 82 HIS A N 1
ATOM 695 C CA . HIS A 1 82 ? 8.892 0.325 -10.996 1.00 92.81 82 HIS A CA 1
ATOM 696 C C . HIS A 1 82 ? 8.291 1.723 -10.800 1.00 92.81 82 HIS A C 1
ATOM 698 O O . HIS A 1 82 ? 7.062 1.881 -10.776 1.00 92.81 82 HIS A O 1
ATOM 704 N N . TYR A 1 83 ? 9.157 2.741 -10.740 1.00 90.62 83 TYR A N 1
ATOM 705 C CA . TYR A 1 83 ? 8.787 4.153 -10.577 1.00 90.62 83 TYR A CA 1
ATOM 706 C C . TYR A 1 83 ? 7.720 4.639 -11.563 1.00 90.62 83 TYR A C 1
ATOM 708 O O . TYR A 1 83 ? 6.853 5.428 -11.183 1.00 90.62 83 TYR A O 1
ATOM 716 N N . ASP A 1 84 ? 7.738 4.143 -12.802 1.00 89.50 84 ASP A N 1
ATOM 717 C CA . ASP A 1 84 ? 6.781 4.522 -13.850 1.00 89.50 84 ASP A CA 1
ATOM 718 C C . ASP A 1 84 ? 5.317 4.296 -13.431 1.00 89.50 84 ASP A C 1
ATOM 720 O O . ASP A 1 84 ? 4.409 4.963 -13.923 1.00 89.50 84 ASP A O 1
ATOM 724 N N . SER A 1 85 ? 5.090 3.419 -12.450 1.00 90.56 85 SER A N 1
ATOM 725 C CA . SER A 1 85 ? 3.772 3.112 -11.888 1.00 90.56 85 SER A CA 1
ATOM 726 C C . SER A 1 85 ? 3.285 4.138 -10.865 1.00 90.56 85 SER A C 1
ATOM 728 O O . SER A 1 85 ? 2.125 4.087 -10.471 1.00 90.56 85 SER A O 1
ATOM 730 N N . PHE A 1 86 ? 4.134 5.056 -10.389 1.00 91.50 86 PHE A N 1
ATOM 731 C CA . PHE A 1 86 ? 3.836 5.921 -9.242 1.00 91.50 86 PHE A CA 1
ATOM 732 C C . PHE A 1 86 ? 2.565 6.756 -9.433 1.00 91.50 86 PHE A C 1
ATOM 734 O O . PHE A 1 86 ? 1.683 6.755 -8.574 1.00 91.50 86 PHE A O 1
ATOM 741 N N . GLY A 1 87 ? 2.441 7.452 -10.567 1.00 91.88 87 GLY A N 1
ATOM 742 C CA . GLY A 1 87 ? 1.283 8.310 -10.840 1.00 91.88 87 GLY A CA 1
ATOM 743 C C . GLY A 1 87 ? -0.028 7.526 -10.933 1.00 91.88 87 GLY A C 1
ATOM 744 O O . GLY A 1 87 ? -1.044 7.928 -10.354 1.00 91.88 87 GLY A O 1
ATOM 745 N N . ASP A 1 88 ? 0.010 6.379 -11.610 1.00 94.81 88 ASP A N 1
ATOM 746 C CA . ASP A 1 88 ? -1.149 5.504 -11.779 1.00 94.81 88 ASP A CA 1
ATOM 747 C C . ASP A 1 88 ? -1.521 4.809 -10.467 1.00 94.81 88 ASP A C 1
ATOM 749 O O . ASP A 1 88 ? -2.706 4.715 -10.138 1.00 94.81 88 ASP A O 1
ATOM 753 N N . MET A 1 89 ? -0.530 4.394 -9.673 1.00 95.38 89 MET A N 1
ATOM 754 C CA . MET A 1 89 ? -0.730 3.795 -8.355 1.00 95.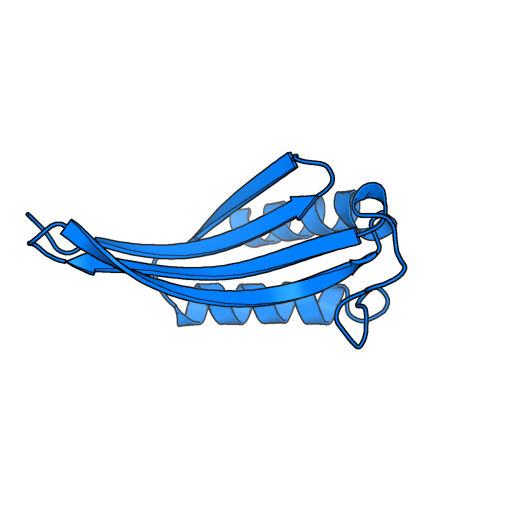38 89 MET A CA 1
ATOM 755 C C . MET A 1 89 ? -1.376 4.788 -7.395 1.00 95.38 89 MET A C 1
ATOM 757 O O . MET A 1 89 ? -2.398 4.462 -6.794 1.00 95.38 89 MET A O 1
ATOM 761 N N . LEU A 1 90 ? -0.871 6.022 -7.309 1.00 94.88 90 LEU A N 1
ATOM 762 C CA . LEU A 1 90 ? -1.494 7.063 -6.491 1.00 94.88 90 LEU A CA 1
ATOM 763 C C . LEU A 1 90 ? -2.924 7.370 -6.940 1.00 94.88 90 LEU A C 1
ATOM 765 O O . LEU A 1 90 ? -3.818 7.533 -6.109 1.00 94.88 90 LEU A O 1
ATOM 769 N N . SER A 1 91 ? -3.160 7.453 -8.249 1.00 95.31 91 SER A N 1
ATOM 770 C CA . SER A 1 91 ? -4.495 7.717 -8.793 1.00 95.31 91 SER A CA 1
ATOM 771 C C . SER A 1 91 ? -5.465 6.581 -8.464 1.00 95.31 91 SER A C 1
ATOM 773 O O . SER A 1 91 ? -6.597 6.835 -8.044 1.00 95.31 91 SER A O 1
ATOM 775 N N . TYR A 1 92 ? -5.013 5.332 -8.592 1.00 96.06 92 TYR A N 1
ATOM 776 C CA . TYR A 1 92 ? -5.788 4.148 -8.240 1.00 96.06 92 TYR A CA 1
ATOM 777 C C . TYR A 1 92 ? -6.099 4.098 -6.744 1.00 96.06 92 TYR A C 1
ATOM 779 O O . TYR A 1 92 ? -7.270 3.985 -6.380 1.00 96.06 92 TYR A O 1
ATOM 787 N N . ILE A 1 93 ? -5.085 4.246 -5.885 1.00 96.00 93 ILE A N 1
ATOM 788 C CA . ILE A 1 93 ? -5.241 4.248 -4.428 1.00 96.00 93 ILE A CA 1
ATOM 789 C C . ILE A 1 93 ? -6.242 5.327 -4.014 1.00 96.00 93 ILE A C 1
ATOM 791 O O . ILE A 1 93 ? -7.232 5.024 -3.355 1.00 96.00 93 ILE A O 1
ATOM 795 N N . ASN A 1 94 ? -6.060 6.568 -4.468 1.00 95.50 94 ASN A N 1
ATOM 796 C CA . ASN A 1 94 ? -6.969 7.659 -4.122 1.00 95.50 94 ASN A CA 1
ATOM 797 C C . ASN A 1 94 ? -8.397 7.426 -4.634 1.00 95.50 94 ASN A C 1
ATOM 799 O O . ASN A 1 94 ? -9.360 7.806 -3.967 1.00 95.50 94 ASN A O 1
ATOM 803 N N . GLY A 1 95 ? -8.552 6.813 -5.809 1.00 94.94 95 GLY A N 1
ATOM 804 C CA . GLY A 1 95 ? -9.856 6.457 -6.359 1.00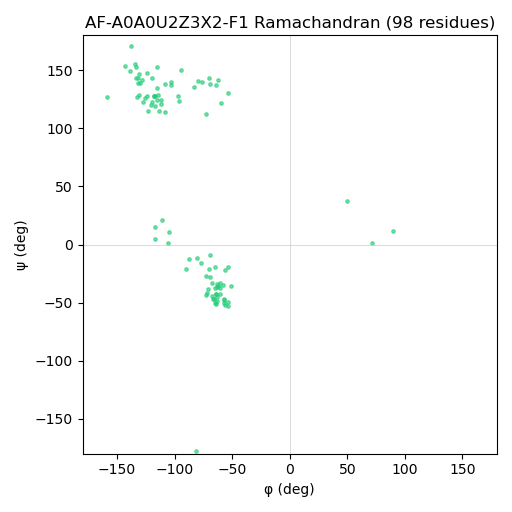 94.94 95 GLY A CA 1
ATOM 805 C C . GLY A 1 95 ? -10.564 5.371 -5.549 1.00 94.94 95 GLY A C 1
ATOM 806 O O . GLY A 1 95 ? -11.751 5.499 -5.269 1.00 94.94 95 GLY A O 1
ATOM 807 N N . GLN A 1 96 ? -9.851 4.317 -5.150 1.00 92.06 96 GLN A N 1
ATOM 808 C CA . GLN A 1 96 ? -10.422 3.228 -4.353 1.00 92.06 96 GLN A CA 1
ATOM 809 C C . GLN A 1 96 ? -10.693 3.666 -2.911 1.00 92.06 96 GLN A C 1
ATOM 811 O O . GLN A 1 96 ? -11.751 3.368 -2.371 1.00 92.06 96 GLN A O 1
ATOM 816 N N . TYR A 1 97 ? -9.777 4.424 -2.306 1.00 89.81 97 TYR A N 1
ATOM 817 C CA . TYR A 1 97 ? -9.884 4.874 -0.919 1.00 89.81 97 TYR A CA 1
ATOM 818 C C . TYR A 1 97 ? -11.063 5.831 -0.702 1.00 89.81 97 TYR A C 1
ATOM 820 O O . TYR A 1 97 ? -11.767 5.729 0.295 1.00 89.81 97 TYR A O 1
ATOM 828 N N . LYS A 1 98 ? -11.345 6.720 -1.666 1.00 83.81 98 LYS A N 1
ATOM 829 C CA . LYS A 1 98 ? -12.533 7.597 -1.631 1.00 83.81 98 LYS A CA 1
ATOM 830 C C . LYS A 1 98 ? -13.865 6.845 -1.719 1.00 83.81 98 LYS A C 1
ATOM 832 O O . LYS A 1 98 ? -14.891 7.422 -1.380 1.00 83.81 98 LYS A O 1
ATOM 837 N N . ASN A 1 99 ? -13.845 5.607 -2.209 1.00 74.56 99 ASN A N 1
ATOM 838 C CA . ASN A 1 99 ? -15.022 4.755 -2.381 1.00 74.56 99 ASN A CA 1
ATOM 839 C C . ASN A 1 99 ? -15.104 3.642 -1.316 1.00 74.56 99 ASN A C 1
ATOM 841 O O . ASN A 1 99 ? -15.885 2.706 -1.495 1.00 74.56 99 ASN A O 1
ATOM 845 N N . LYS A 1 100 ? -14.269 3.716 -0.272 1.00 63.28 100 LYS A N 1
ATOM 846 C CA . LYS A 1 100 ? -14.233 2.773 0.848 1.00 63.28 100 LYS A CA 1
ATOM 847 C C . LYS A 1 100 ? -15.407 2.988 1.806 1.00 63.28 100 LYS A C 1
ATOM 849 O O . LYS A 1 100 ? -15.794 4.160 2.010 1.00 63.28 100 LYS A O 1
#

Nearest PDB structures (foldsee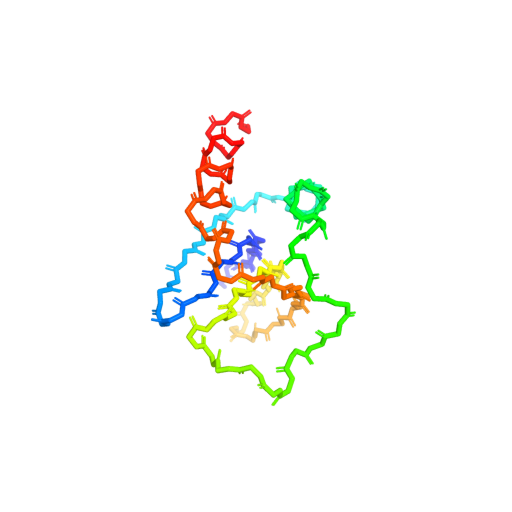k):
  1wzn-assembly1_A  TM=4.132E-01  e=3.119E-01  Pyrococcus horikoshii OT3
  3d2l-assembly1_A  TM=3.262E-01  e=2.375E-01  Exiguobacterium sibiricum 255-15
  3qw2-assembly1_D  TM=3.295E-01  e=1.302E+00  Archaeoglobus fulgidus
  3qvx-assembly1_A  TM=3.471E-01  e=2.752E+00  Archaeoglobus fulgidus
  1jkf-assembly1_A-2  TM=3.247E-01  e=3.614E+00  Saccharomyces cerevisiae

Radius of gyration: 14.44 Å; Cα contacts (8 Å, |Δi|>4): 162; chains: 1; bounding box: 36×22×43 Å

Organism: NCBI:txid200991

pLDDT: mean 89.93, std 7.88, range [56.41, 97.06]

Secondary structure (DSSP, 8-state):
---EEEEEEEEEETTEEEEEEESSHHHHHHHHHHHHHHTGGGB-SS--SSS-TTSEEEEEEEEEEE-TT--EEEEEEEEEEEGGGHHHHHHHHHHHHTT-

Solvent-accessible surface area (backbone atoms only — not comparable to full-atom values): 5695 Å² total; per-residue (Å²): 101,79,70,45,77,49,22,30,40,38,41,42,40,75,91,44,75,51,76,49,80,36,98,40,63,70,59,37,49,54,49,49,52,50,52,49,64,74,45,50,96,45,43,49,96,58,87,74,84,88,57,57,68,74,52,36,28,41,44,33,45,38,39,37,38,31,46,60,89,67,54,74,52,75,48,75,51,72,50,43,26,44,36,88,45,48,69,59,49,53,52,49,50,56,56,53,60,76,70,106

Sequence (100 aa):
MAEKQVYSIEVLCRGKYESWEFEKEDERDRFYESVKKKFADHAFEEEPTDVEDTEILQLSANSMHIDEEGEVDQKMRYDWFHYDSFGDMLSYINGQYKNK